Protein AF-A0A3M1XWZ4-F1 (afdb_monomer_lite)

Structure (mmCIF, N/CA/C/O backbone):
data_AF-A0A3M1XWZ4-F1
#
_entry.id   AF-A0A3M1XWZ4-F1
#
loop_
_atom_site.group_PDB
_atom_site.id
_atom_site.type_symbol
_atom_site.label_atom_id
_atom_site.label_alt_id
_atom_site.label_comp_id
_atom_site.label_asym_id
_atom_site.label_entity_id
_atom_site.label_seq_id
_atom_site.pdbx_PDB_ins_code
_atom_site.Cartn_x
_atom_site.Cartn_y
_atom_site.Cartn_z
_atom_site.occupancy
_atom_site.B_iso_or_equiv
_atom_site.auth_seq_id
_atom_site.auth_comp_id
_atom_site.auth_asym_id
_atom_site.auth_atom_id
_atom_site.pdbx_PDB_model_num
ATOM 1 N N . MET A 1 1 ? -4.779 11.240 -12.383 1.00 55.22 1 MET A N 1
ATOM 2 C CA . MET A 1 1 ? -4.315 10.255 -11.390 1.00 55.22 1 MET A CA 1
ATOM 3 C C . MET A 1 1 ? -4.012 8.965 -12.129 1.00 55.22 1 MET A C 1
ATOM 5 O O . MET A 1 1 ? -4.870 8.531 -12.892 1.00 55.22 1 MET A O 1
ATOM 9 N N . ASN A 1 2 ? -2.795 8.427 -12.027 1.00 78.62 2 ASN A N 1
ATOM 10 C CA . ASN A 1 2 ? -2.484 7.123 -12.622 1.00 78.62 2 ASN A CA 1
ATOM 11 C C . ASN A 1 2 ? -3.121 5.997 -11.779 1.00 78.62 2 ASN A C 1
ATOM 13 O O . ASN A 1 2 ? -3.618 6.233 -10.676 1.00 78.62 2 ASN A O 1
ATOM 17 N N . THR A 1 3 ? -3.171 4.779 -12.318 1.00 85.38 3 THR A N 1
ATOM 18 C CA . THR A 1 3 ? -3.895 3.669 -11.680 1.00 85.38 3 THR A CA 1
ATOM 19 C C . THR A 1 3 ? -3.254 3.221 -10.360 1.00 85.38 3 THR A C 1
ATOM 21 O O . THR A 1 3 ? -3.981 2.787 -9.474 1.00 85.38 3 THR A O 1
ATOM 24 N N . LEU A 1 4 ? -1.930 3.361 -10.192 1.00 90.50 4 LEU A N 1
ATOM 25 C CA . LEU A 1 4 ? -1.261 3.088 -8.912 1.00 90.50 4 LEU A CA 1
ATOM 26 C C . LEU A 1 4 ? -1.700 4.086 -7.831 1.00 90.50 4 LEU A C 1
ATOM 28 O O . LEU A 1 4 ? -2.093 3.672 -6.743 1.00 90.50 4 LEU A O 1
ATOM 32 N N . GLY A 1 5 ? -1.692 5.380 -8.175 1.00 91.25 5 GLY A N 1
ATOM 33 C CA . GLY A 1 5 ? -2.129 6.492 -7.329 1.00 91.25 5 GLY A CA 1
ATOM 34 C C . GLY A 1 5 ? -3.533 6.281 -6.769 1.00 91.25 5 GLY A C 1
ATOM 35 O O . GLY A 1 5 ? -3.761 6.398 -5.575 1.00 91.25 5 GLY A O 1
ATOM 36 N N . TYR A 1 6 ? -4.462 5.837 -7.616 1.00 94.94 6 TYR A N 1
ATOM 37 C CA . TYR A 1 6 ? -5.837 5.578 -7.189 1.00 94.94 6 TYR A CA 1
ATOM 38 C C . TYR A 1 6 ? -5.955 4.559 -6.046 1.00 94.94 6 TYR A C 1
ATOM 40 O O . TYR A 1 6 ? -6.664 4.806 -5.074 1.00 94.94 6 TYR A O 1
ATOM 48 N N . TYR A 1 7 ? -5.271 3.416 -6.141 1.00 97.44 7 TYR A N 1
ATOM 49 C CA . TYR A 1 7 ? -5.372 2.388 -5.102 1.00 97.44 7 TYR A CA 1
ATOM 50 C C . TYR A 1 7 ? -4.599 2.756 -3.839 1.00 97.44 7 TYR A C 1
ATOM 52 O O . TYR A 1 7 ? -5.047 2.419 -2.743 1.00 97.44 7 TYR A O 1
ATOM 60 N N . ILE A 1 8 ? -3.460 3.445 -3.969 1.00 97.06 8 ILE A N 1
ATOM 61 C CA . ILE A 1 8 ? -2.704 3.875 -2.791 1.00 97.06 8 ILE A CA 1
ATOM 62 C C . ILE A 1 8 ? -3.448 4.960 -2.006 1.00 97.06 8 ILE A C 1
ATOM 64 O O . ILE A 1 8 ? -3.463 4.901 -0.777 1.00 97.06 8 ILE A O 1
ATOM 68 N N . ASP A 1 9 ? -4.155 5.862 -2.689 1.00 97.38 9 ASP A N 1
ATOM 69 C CA . ASP A 1 9 ? -4.991 6.873 -2.041 1.00 97.38 9 ASP A CA 1
ATOM 70 C C . ASP A 1 9 ? -6.119 6.217 -1.232 1.00 97.38 9 ASP A C 1
ATOM 72 O O . ASP A 1 9 ? -6.304 6.549 -0.064 1.00 97.38 9 ASP A O 1
ATOM 76 N N . ILE A 1 10 ? -6.794 5.192 -1.772 1.00 98.25 10 ILE A N 1
ATOM 77 C CA . ILE A 1 10 ? -7.830 4.445 -1.030 1.00 98.25 10 ILE A CA 1
ATOM 78 C C . ILE A 1 10 ? -7.263 3.778 0.230 1.00 98.25 10 ILE A C 1
ATOM 80 O O . ILE A 1 10 ? -7.929 3.757 1.273 1.00 98.25 10 ILE A O 1
ATOM 84 N N . ILE A 1 11 ? -6.051 3.214 0.145 1.00 98.62 11 ILE A N 1
ATOM 85 C CA . ILE A 1 11 ? -5.371 2.605 1.298 1.00 98.62 11 ILE A CA 1
ATOM 86 C C . ILE A 1 11 ? -5.133 3.667 2.373 1.00 98.62 11 ILE A C 1
ATOM 88 O O . ILE A 1 11 ? -5.468 3.436 3.536 1.00 98.62 11 ILE A O 1
ATOM 92 N N . ILE A 1 12 ? -4.588 4.824 1.991 1.00 98.44 12 ILE A N 1
ATOM 93 C CA . ILE A 1 12 ? -4.276 5.919 2.915 1.00 98.44 12 ILE A CA 1
ATOM 94 C C . ILE A 1 12 ? -5.553 6.487 3.533 1.00 98.44 12 ILE A C 1
ATOM 96 O O . ILE A 1 12 ? -5.632 6.580 4.755 1.00 98.44 12 ILE A O 1
ATOM 100 N N . GLU A 1 13 ? -6.569 6.798 2.729 1.00 98.44 13 GLU A N 1
ATOM 101 C CA . GLU A 1 13 ? -7.856 7.320 3.201 1.00 98.44 13 GLU A CA 1
ATOM 102 C C . GLU A 1 13 ? -8.523 6.357 4.192 1.00 98.44 13 GLU A C 1
ATOM 104 O O . GLU A 1 13 ? -8.985 6.766 5.258 1.00 98.44 13 GLU A O 1
ATOM 109 N N . SER A 1 14 ? -8.529 5.057 3.881 1.00 98.62 14 SER A N 1
ATOM 110 C CA . SER A 1 14 ? -9.117 4.042 4.761 1.00 98.62 14 SER A CA 1
ATOM 111 C C . SER A 1 14 ? -8.320 3.875 6.055 1.00 98.62 14 SER A C 1
ATOM 113 O O . SER A 1 14 ? -8.907 3.746 7.128 1.00 98.62 14 SER A O 1
ATOM 115 N N . ALA A 1 15 ? -6.989 3.919 5.985 1.00 98.44 15 ALA A N 1
ATOM 116 C CA . ALA A 1 15 ? -6.140 3.852 7.168 1.00 98.44 15 ALA A CA 1
ATOM 117 C C . ALA A 1 15 ? -6.276 5.109 8.047 1.00 98.44 15 ALA A C 1
ATOM 119 O O . ALA A 1 15 ? -6.319 5.009 9.271 1.00 98.44 15 ALA A O 1
ATOM 120 N N . GLN A 1 16 ? -6.410 6.293 7.451 1.00 98.44 16 GLN A N 1
ATOM 121 C CA . GLN A 1 16 ? -6.671 7.534 8.183 1.00 98.44 16 GLN A CA 1
ATOM 122 C C . GLN A 1 16 ? -8.047 7.517 8.855 1.00 98.44 16 GLN A C 1
ATOM 124 O O . GLN A 1 16 ? -8.157 7.902 10.018 1.00 98.44 16 GLN A O 1
ATOM 129 N N . ALA A 1 17 ? -9.081 7.014 8.174 1.00 98.19 17 ALA A N 1
ATOM 130 C CA . ALA A 1 17 ? -10.404 6.837 8.768 1.00 98.19 17 ALA A CA 1
ATOM 131 C C . ALA A 1 17 ? -10.359 5.911 9.996 1.00 98.19 17 ALA A C 1
ATOM 133 O O . ALA A 1 17 ? -10.934 6.238 11.034 1.00 98.19 17 ALA A O 1
ATOM 134 N N . LEU A 1 18 ? -9.587 4.819 9.930 1.00 97.69 18 LEU A N 1
ATOM 135 C CA . LEU A 1 18 ? -9.340 3.953 11.086 1.00 97.69 18 LEU A CA 1
ATOM 136 C C . LEU A 1 18 ? -8.671 4.709 12.245 1.00 97.69 18 LEU A C 1
ATOM 138 O O . LEU A 1 18 ? -9.099 4.546 13.385 1.00 97.69 18 LEU A O 1
ATOM 142 N N . LEU A 1 19 ? -7.673 5.562 11.989 1.00 97.12 19 LEU A N 1
ATOM 143 C CA . LEU A 1 19 ? -7.025 6.362 13.043 1.00 97.12 19 LEU A CA 1
ATOM 144 C C . LEU A 1 19 ? -7.947 7.401 13.695 1.00 97.12 19 LEU A C 1
ATOM 146 O O . LEU A 1 19 ? -7.689 7.803 14.827 1.00 97.12 19 LEU A O 1
ATOM 150 N N . HIS A 1 20 ? -8.998 7.839 13.002 1.00 96.00 20 HIS A N 1
ATOM 151 C CA . HIS A 1 20 ? -10.025 8.717 13.568 1.00 96.00 20 HIS A CA 1
ATOM 152 C C . HIS A 1 20 ? -11.107 7.955 14.354 1.00 96.00 20 HIS A C 1
ATOM 154 O O . HIS A 1 20 ? -11.951 8.583 14.992 1.00 96.00 20 HIS A O 1
ATOM 160 N N . SER A 1 21 ? -11.082 6.619 14.327 1.00 94.06 21 SER A N 1
ATOM 161 C CA . SER A 1 21 ? -11.984 5.753 15.091 1.00 94.06 21 SER A CA 1
ATOM 162 C C . SER A 1 21 ? -11.386 5.342 16.448 1.00 94.06 21 SER A C 1
ATOM 164 O O . SER A 1 21 ? -10.250 5.680 16.785 1.00 94.06 21 SER A O 1
ATOM 166 N N . THR A 1 22 ? -12.148 4.593 17.251 1.00 95.12 22 THR A N 1
ATOM 167 C CA . THR A 1 22 ? -11.647 4.068 18.532 1.00 95.12 22 THR A CA 1
ATOM 168 C C . THR A 1 22 ? -10.849 2.786 18.296 1.00 95.12 22 THR A C 1
ATOM 170 O O . THR A 1 22 ? -11.429 1.730 18.059 1.00 95.12 22 THR A O 1
ATOM 173 N N . LEU A 1 23 ? -9.521 2.868 18.388 1.00 96.06 23 LEU A N 1
ATOM 174 C CA . LEU A 1 23 ? -8.609 1.727 18.262 1.00 96.06 23 LEU A CA 1
ATOM 175 C C . LEU A 1 23 ? -7.859 1.463 19.570 1.00 96.06 23 LEU A C 1
ATOM 177 O O . LEU A 1 23 ? -7.534 2.383 20.323 1.00 96.06 23 LEU A O 1
ATOM 181 N N . THR A 1 24 ? -7.489 0.206 19.810 1.00 96.69 24 THR A N 1
ATOM 182 C CA . THR A 1 24 ? -6.475 -0.120 20.821 1.00 96.69 24 THR A CA 1
ATOM 183 C C . THR A 1 24 ? -5.103 0.422 20.406 1.0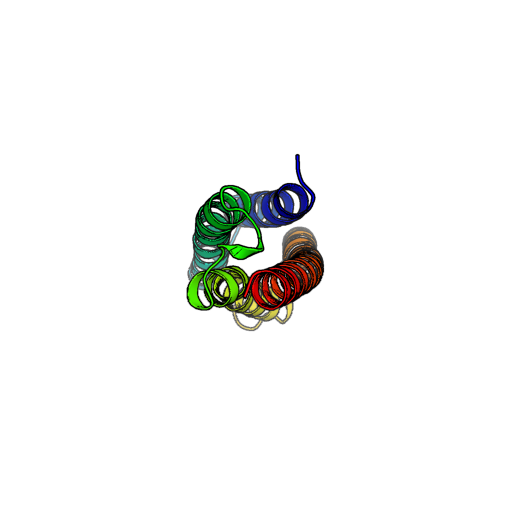0 96.69 24 THR A C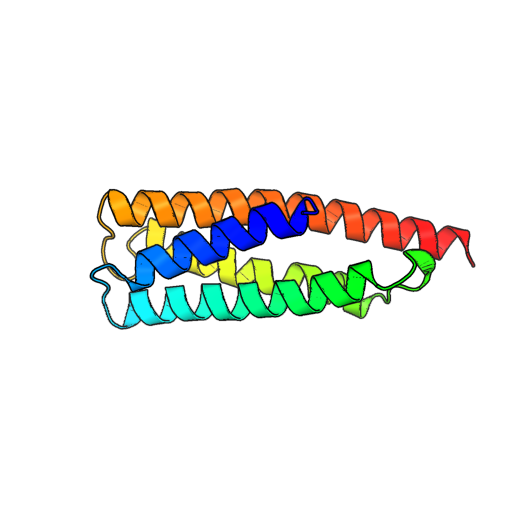 1
ATOM 185 O O . THR A 1 24 ? -4.847 0.708 19.233 1.00 96.69 24 THR A O 1
ATOM 188 N N . GLU A 1 25 ? -4.164 0.506 21.349 1.00 96.00 25 GLU A N 1
ATOM 189 C CA . GLU A 1 25 ? -2.783 0.918 21.059 1.00 96.00 25 GLU A CA 1
ATOM 190 C C . GLU A 1 25 ? -2.124 0.024 19.993 1.00 96.00 25 GLU A C 1
ATOM 192 O O . GLU A 1 25 ? -1.463 0.510 19.075 1.00 96.00 25 GLU A O 1
ATOM 197 N N . LYS A 1 26 ? -2.365 -1.291 20.058 1.00 95.81 26 LYS A N 1
ATOM 198 C CA . LYS A 1 26 ? -1.793 -2.246 19.103 1.00 95.81 26 LYS A CA 1
ATOM 199 C C . LYS A 1 26 ? -2.417 -2.121 17.711 1.00 95.81 26 LYS A C 1
ATOM 201 O O . LYS A 1 26 ? -1.682 -2.113 16.726 1.00 95.81 26 LYS A O 1
ATOM 206 N N . GLN A 1 27 ? -3.742 -1.971 17.622 1.00 97.62 27 GLN A N 1
ATOM 207 C CA . GLN A 1 27 ? -4.424 -1.701 16.349 1.00 97.62 27 GLN A CA 1
ATOM 208 C C . GLN A 1 27 ? -3.945 -0.371 15.748 1.00 97.62 27 GLN A C 1
ATOM 210 O O . GLN A 1 27 ? -3.616 -0.310 14.566 1.00 97.62 27 GLN A O 1
ATOM 215 N N . THR A 1 28 ? -3.792 0.668 16.576 1.00 98.06 28 THR A N 1
ATOM 216 C CA . THR A 1 28 ? -3.234 1.966 16.164 1.00 98.06 28 THR A CA 1
ATOM 217 C C . THR A 1 28 ? -1.838 1.805 15.568 1.00 98.06 28 THR A C 1
ATOM 219 O O . THR A 1 28 ? -1.536 2.391 14.529 1.00 98.06 28 THR A O 1
ATOM 222 N N . GLN A 1 29 ? -0.980 0.991 16.188 1.00 97.56 29 GLN A N 1
ATOM 223 C CA . GLN A 1 29 ? 0.362 0.741 15.674 1.00 97.56 29 GLN A CA 1
ATOM 224 C C . GLN A 1 29 ? 0.338 0.044 14.306 1.00 97.56 29 GLN A C 1
ATOM 226 O O . GLN A 1 29 ? 1.113 0.413 13.428 1.00 97.56 29 GLN A O 1
ATOM 231 N N . PHE A 1 30 ? -0.569 -0.912 14.095 1.00 97.81 30 PHE A N 1
ATOM 232 C CA . PHE A 1 30 ? -0.721 -1.595 12.805 1.00 97.81 30 PHE A CA 1
ATOM 233 C C . PHE A 1 30 ? -1.166 -0.631 11.708 1.00 97.81 30 PHE A C 1
ATOM 235 O O . PHE A 1 30 ? -0.564 -0.599 10.636 1.00 97.81 30 PHE A O 1
ATOM 242 N N . VAL A 1 31 ? -2.161 0.209 11.997 1.00 98.31 31 VAL A N 1
ATOM 243 C CA . VAL A 1 31 ? -2.654 1.215 11.048 1.00 98.31 31 VAL A CA 1
ATOM 244 C C . VAL A 1 31 ? -1.566 2.242 10.712 1.00 98.31 31 VAL A C 1
ATOM 246 O O . VAL A 1 31 ? -1.373 2.574 9.544 1.00 98.31 31 VAL A O 1
ATOM 249 N N . LYS A 1 32 ? -0.766 2.680 11.694 1.00 98.44 32 LYS A N 1
ATOM 250 C CA . LYS A 1 32 ? 0.403 3.542 11.441 1.00 98.44 32 LYS A CA 1
ATOM 251 C C . LYS A 1 32 ? 1.444 2.867 10.552 1.00 98.44 32 LYS A C 1
ATOM 253 O O . LYS A 1 32 ? 2.002 3.513 9.670 1.00 98.44 32 LYS A O 1
ATOM 258 N N . THR A 1 33 ? 1.705 1.576 10.754 1.00 98.50 33 THR A N 1
ATOM 259 C CA . THR A 1 33 ? 2.633 0.831 9.896 1.00 98.50 33 THR A CA 1
ATOM 260 C C . THR A 1 33 ? 2.094 0.668 8.472 1.00 98.50 33 THR A C 1
ATOM 262 O O . THR A 1 33 ? 2.882 0.752 7.530 1.00 98.50 33 THR A O 1
ATOM 265 N N . ILE A 1 34 ? 0.780 0.505 8.287 1.00 98.69 34 ILE A N 1
ATOM 266 C CA . ILE A 1 34 ? 0.142 0.536 6.961 1.00 98.69 34 ILE A CA 1
ATOM 267 C C . ILE A 1 34 ? 0.409 1.883 6.274 1.00 98.69 34 ILE A C 1
ATOM 269 O O . ILE A 1 34 ? 0.922 1.892 5.157 1.00 98.69 34 ILE A O 1
ATOM 273 N N . ILE A 1 35 ? 0.145 3.004 6.954 1.00 98.62 35 ILE A N 1
ATOM 274 C CA . ILE A 1 35 ? 0.345 4.355 6.398 1.00 98.62 35 ILE A CA 1
ATOM 275 C C . ILE A 1 35 ? 1.809 4.589 6.022 1.00 98.62 35 ILE A C 1
ATOM 277 O O . ILE A 1 35 ? 2.087 4.968 4.890 1.00 98.62 35 ILE A O 1
ATOM 281 N N . ALA A 1 36 ? 2.752 4.280 6.915 1.00 98.50 36 ALA A N 1
ATOM 282 C CA . ALA A 1 36 ? 4.177 4.484 6.645 1.00 98.50 36 ALA A CA 1
ATOM 283 C C . ALA A 1 36 ? 4.668 3.692 5.417 1.00 98.50 36 ALA A C 1
ATOM 285 O O . ALA A 1 36 ? 5.503 4.165 4.645 1.00 98.50 36 ALA A O 1
ATOM 286 N N . ASN A 1 37 ? 4.148 2.477 5.205 1.00 98.62 37 ASN A N 1
ATOM 287 C CA . ASN A 1 37 ? 4.471 1.701 4.008 1.00 98.62 37 ASN A CA 1
ATOM 288 C C . ASN A 1 37 ? 3.758 2.240 2.762 1.00 98.62 37 ASN A C 1
ATOM 290 O O . ASN A 1 37 ? 4.338 2.190 1.680 1.00 98.62 37 ASN A O 1
ATOM 294 N N . ALA A 1 38 ? 2.546 2.781 2.898 1.00 98.38 38 ALA A N 1
ATOM 295 C CA . ALA A 1 38 ? 1.841 3.407 1.787 1.00 98.38 38 ALA A CA 1
ATOM 296 C C . ALA A 1 38 ? 2.557 4.681 1.301 1.00 98.38 38 ALA A C 1
ATOM 298 O O . ALA A 1 38 ? 2.771 4.854 0.104 1.00 98.38 38 ALA A O 1
ATOM 299 N N . GLU A 1 39 ? 3.030 5.519 2.224 1.00 97.81 39 GLU A N 1
ATOM 300 C CA . GLU A 1 39 ? 3.865 6.689 1.920 1.00 97.81 39 GLU A CA 1
ATOM 301 C C . GLU A 1 39 ? 5.182 6.280 1.249 1.00 97.81 39 GLU A C 1
ATOM 303 O O . GLU A 1 39 ? 5.571 6.839 0.221 1.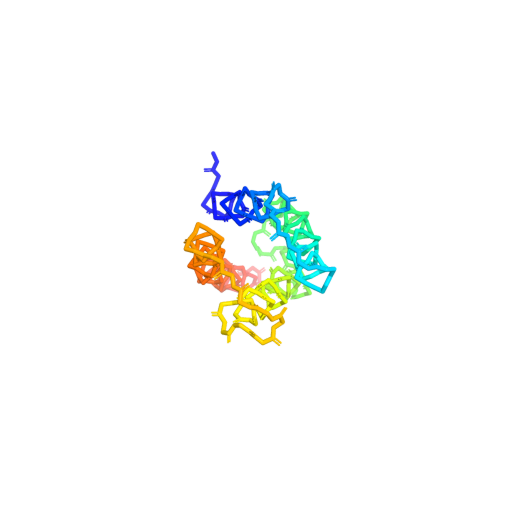00 97.81 39 GLU A O 1
ATOM 308 N N . ARG A 1 40 ? 5.845 5.237 1.767 1.00 97.94 40 ARG A N 1
ATOM 309 C CA . ARG A 1 40 ? 7.048 4.684 1.131 1.00 97.94 40 ARG A CA 1
ATOM 310 C C . ARG A 1 40 ? 6.764 4.205 -0.296 1.00 97.94 40 ARG A C 1
ATOM 312 O O . ARG A 1 40 ? 7.571 4.463 -1.187 1.00 97.94 40 ARG A O 1
ATOM 319 N N . PHE A 1 41 ? 5.633 3.534 -0.523 1.00 97.94 41 PHE A N 1
ATOM 320 C CA . PHE A 1 41 ? 5.228 3.107 -1.860 1.00 97.94 41 PHE A CA 1
ATOM 321 C C . PHE A 1 41 ? 5.090 4.294 -2.818 1.00 97.94 41 PHE A C 1
ATOM 323 O O . PHE A 1 41 ? 5.589 4.205 -3.934 1.00 97.94 41 PHE A O 1
ATOM 330 N N . ILE A 1 42 ? 4.491 5.412 -2.389 1.00 97.44 42 ILE A N 1
ATOM 331 C CA . ILE A 1 42 ? 4.360 6.622 -3.221 1.00 97.44 42 ILE A CA 1
ATOM 332 C C . ILE A 1 42 ? 5.729 7.118 -3.690 1.00 97.44 42 ILE A C 1
ATOM 334 O O . ILE A 1 42 ? 5.903 7.414 -4.874 1.00 97.44 42 ILE A O 1
ATOM 338 N N . HIS A 1 43 ? 6.711 7.185 -2.789 1.00 96.56 43 HIS A N 1
ATOM 339 C CA . HIS A 1 43 ? 8.061 7.627 -3.140 1.00 96.56 43 HIS A CA 1
ATOM 340 C C . HIS A 1 43 ? 8.715 6.711 -4.180 1.00 96.56 43 HIS A C 1
ATOM 342 O O . HIS A 1 43 ? 9.205 7.195 -5.200 1.00 96.56 43 HIS A O 1
ATOM 348 N N . ILE A 1 44 ? 8.654 5.394 -3.966 1.00 97.19 44 ILE A N 1
ATOM 349 C CA . ILE A 1 44 ? 9.246 4.408 -4.880 1.00 97.19 44 ILE A C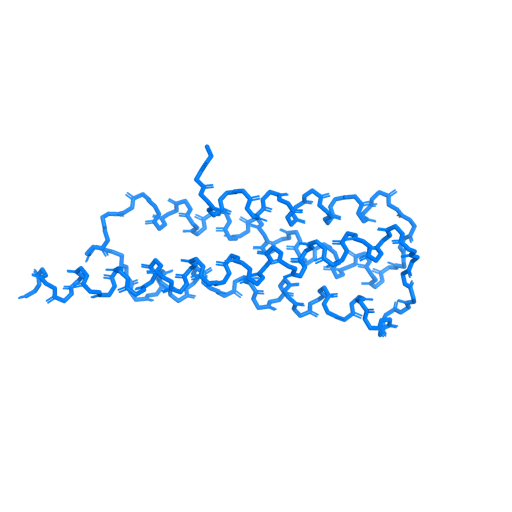A 1
ATOM 350 C C . ILE A 1 44 ? 8.517 4.399 -6.229 1.00 97.19 44 ILE A C 1
ATOM 352 O O . ILE A 1 44 ? 9.153 4.344 -7.279 1.00 97.19 44 ILE A O 1
ATOM 356 N N . ALA A 1 45 ? 7.184 4.476 -6.222 1.00 96.19 45 ALA A N 1
ATOM 357 C CA . ALA A 1 45 ? 6.375 4.517 -7.436 1.00 96.19 45 ALA A CA 1
ATOM 358 C C . ALA A 1 45 ? 6.667 5.777 -8.259 1.00 96.19 45 ALA A C 1
ATOM 360 O O . ALA A 1 45 ? 6.815 5.687 -9.473 1.00 96.19 45 ALA A O 1
ATOM 361 N N . THR A 1 46 ? 6.834 6.927 -7.601 1.00 95.88 46 THR A N 1
ATOM 362 C CA . THR A 1 46 ? 7.213 8.179 -8.270 1.00 95.88 46 THR A CA 1
ATOM 363 C C . THR A 1 46 ? 8.582 8.051 -8.938 1.00 95.88 46 THR A C 1
ATOM 365 O O . THR A 1 46 ? 8.746 8.457 -10.088 1.00 95.88 46 THR A O 1
ATOM 368 N N . GLU A 1 47 ? 9.565 7.459 -8.252 1.00 95.94 47 GLU A N 1
ATOM 369 C CA . GLU A 1 47 ? 10.885 7.213 -8.839 1.00 95.94 47 GLU A CA 1
ATOM 370 C C . GLU A 1 47 ? 10.791 6.248 -10.028 1.00 95.94 47 GLU A C 1
ATOM 372 O O . GLU A 1 47 ? 11.304 6.552 -11.107 1.00 95.94 47 GLU A O 1
ATOM 377 N N . PHE A 1 48 ? 10.071 5.135 -9.871 1.00 96.06 48 PHE A N 1
ATOM 378 C CA . PHE A 1 48 ? 9.842 4.153 -10.930 1.00 96.06 48 PHE A CA 1
ATOM 379 C C . PHE A 1 48 ? 9.227 4.793 -12.181 1.00 96.06 48 PHE A C 1
ATOM 381 O O . PHE A 1 48 ? 9.690 4.547 -13.291 1.00 96.06 48 PHE A O 1
ATOM 388 N N . GLU A 1 49 ? 8.203 5.630 -12.009 1.00 94.19 49 GLU A N 1
ATOM 389 C CA . GLU A 1 49 ? 7.499 6.311 -13.102 1.00 94.19 49 GLU A CA 1
ATOM 390 C C . GLU A 1 49 ? 8.317 7.438 -13.745 1.00 94.19 49 GLU A C 1
ATOM 392 O O . GLU A 1 49 ? 8.055 7.812 -14.889 1.00 94.19 49 GLU A O 1
ATOM 397 N N . SER A 1 50 ? 9.320 7.969 -13.041 1.00 95.31 50 SER A N 1
ATOM 398 C CA . SER A 1 50 ? 10.211 9.012 -13.564 1.00 95.31 50 SER A CA 1
ATOM 399 C C . SER A 1 50 ? 11.280 8.477 -14.525 1.00 95.31 50 SER A C 1
ATOM 401 O O . SER A 1 50 ? 11.907 9.252 -15.253 1.00 95.31 50 SER A O 1
ATOM 403 N N . LEU A 1 51 ? 11.490 7.157 -14.546 1.00 95.69 51 LEU A N 1
ATOM 404 C CA . LEU A 1 51 ? 12.512 6.501 -15.352 1.00 95.69 51 LEU A CA 1
ATOM 405 C C . LEU A 1 51 ? 11.916 5.835 -16.603 1.00 95.69 51 LEU A C 1
ATOM 407 O O . LEU A 1 51 ? 10.849 5.222 -16.541 1.00 95.69 51 LEU A O 1
ATOM 411 N N . PRO A 1 52 ? 12.629 5.862 -17.744 1.00 96.12 52 PRO A N 1
ATOM 412 C CA . PRO A 1 52 ? 12.327 4.972 -18.861 1.00 96.12 52 PRO A CA 1
ATOM 413 C C . PRO A 1 52 ? 12.380 3.506 -18.416 1.00 96.12 52 PRO A C 1
ATOM 415 O O . PRO A 1 52 ? 13.276 3.122 -17.660 1.00 96.12 52 PRO A O 1
ATOM 418 N N . LEU A 1 53 ? 11.452 2.678 -18.905 1.00 95.12 53 LEU A N 1
ATOM 419 C CA . LEU A 1 53 ? 11.280 1.288 -18.460 1.00 95.12 53 LEU A CA 1
ATOM 420 C C . LEU A 1 53 ? 12.562 0.449 -18.585 1.00 95.12 53 LEU A C 1
ATOM 422 O O . LEU A 1 53 ? 12.861 -0.351 -17.700 1.00 95.12 53 LEU A O 1
ATOM 426 N N . GLU A 1 54 ? 13.336 0.656 -19.648 1.00 95.44 54 GLU A N 1
ATOM 427 C CA . GLU A 1 54 ? 14.613 -0.012 -19.907 1.00 95.44 54 GLU A CA 1
ATOM 428 C C . GLU A 1 54 ? 15.742 0.414 -18.953 1.00 95.44 54 GLU A C 1
ATOM 430 O O . GLU A 1 54 ? 16.728 -0.306 -18.808 1.00 95.44 54 GLU A O 1
ATOM 435 N N . LYS A 1 55 ? 15.597 1.563 -18.279 1.00 95.94 55 LYS A N 1
ATOM 436 C CA . LYS A 1 55 ? 16.564 2.091 -17.304 1.00 95.94 55 LYS A CA 1
ATOM 437 C C . LYS A 1 55 ? 16.205 1.781 -15.855 1.00 95.94 55 LYS A C 1
ATOM 439 O O . LYS A 1 55 ? 17.027 2.015 -14.971 1.00 95.94 55 LYS A O 1
ATOM 444 N N . VAL A 1 56 ? 15.009 1.259 -15.590 1.00 96.19 56 VAL A N 1
ATOM 445 C CA . VAL A 1 56 ? 14.616 0.846 -14.240 1.00 96.19 56 VAL A CA 1
ATOM 446 C C . VAL A 1 56 ? 15.545 -0.283 -13.779 1.00 96.19 56 VAL A C 1
ATOM 448 O O . VAL A 1 56 ? 15.723 -1.287 -14.476 1.00 96.19 56 VAL A O 1
ATOM 451 N N . SER A 1 57 ? 16.140 -0.146 -12.594 1.00 96.56 57 SER A N 1
ATOM 452 C CA . SER A 1 57 ? 17.046 -1.155 -12.038 1.00 96.56 57 SER A CA 1
ATOM 453 C C . SER A 1 57 ? 16.291 -2.393 -11.531 1.00 96.56 57 SER A C 1
ATOM 455 O O . SER A 1 57 ? 15.075 -2.384 -11.319 1.00 96.56 57 SER A O 1
ATOM 457 N N . ALA A 1 58 ? 17.010 -3.505 -11.341 1.00 95.00 58 ALA A N 1
ATOM 458 C CA . ALA A 1 58 ? 16.434 -4.693 -10.707 1.00 95.00 58 ALA A CA 1
ATOM 459 C C . ALA A 1 58 ? 15.998 -4.415 -9.264 1.00 95.00 58 ALA A C 1
ATOM 461 O O . ALA A 1 58 ? 14.939 -4.893 -8.855 1.00 95.00 58 ALA A O 1
ATOM 462 N N . ASP A 1 59 ? 16.771 -3.592 -8.559 1.00 97.12 59 ASP A N 1
ATOM 463 C CA . ASP A 1 59 ? 16.507 -3.208 -7.177 1.00 97.12 59 ASP A CA 1
ATOM 464 C C . ASP A 1 59 ? 15.238 -2.365 -7.071 1.00 97.12 59 ASP A C 1
ATOM 466 O O . ASP A 1 59 ? 14.361 -2.705 -6.285 1.00 97.12 59 ASP A O 1
ATOM 470 N N . LEU A 1 60 ? 15.057 -1.362 -7.938 1.00 96.56 60 LEU A N 1
ATOM 471 C CA . LEU A 1 60 ? 13.866 -0.507 -7.916 1.00 96.56 60 LEU A CA 1
ATOM 472 C C . LEU A 1 60 ? 12.586 -1.291 -8.254 1.00 96.56 60 LEU A C 1
ATOM 474 O O . LEU A 1 60 ? 11.539 -1.087 -7.640 1.00 96.56 60 LEU A O 1
ATOM 478 N N . ARG A 1 61 ? 12.670 -2.259 -9.180 1.00 94.19 61 ARG A N 1
ATOM 479 C CA . ARG A 1 61 ? 11.568 -3.201 -9.454 1.00 94.19 61 ARG A CA 1
ATOM 480 C C . ARG A 1 61 ? 11.191 -4.026 -8.225 1.00 94.19 61 ARG A C 1
ATOM 482 O O . ARG A 1 61 ? 10.011 -4.274 -8.002 1.00 94.19 61 ARG A O 1
ATOM 489 N N . HIS A 1 62 ? 12.185 -4.510 -7.484 1.00 95.25 62 HIS A N 1
AT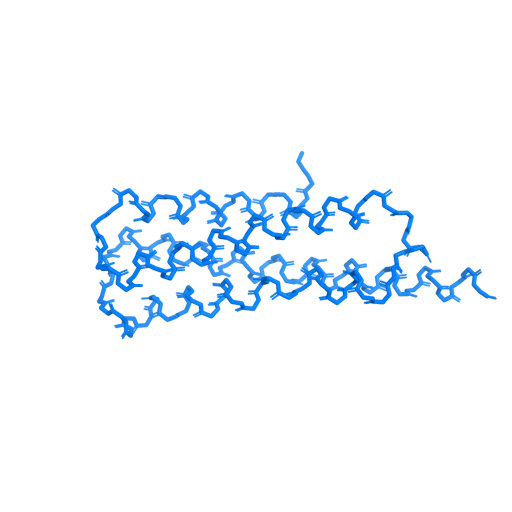OM 490 C CA . HIS A 1 62 ? 11.949 -5.290 -6.273 1.00 95.25 62 HIS A CA 1
ATOM 491 C C . HIS A 1 62 ? 11.378 -4.408 -5.158 1.00 95.25 62 HIS A C 1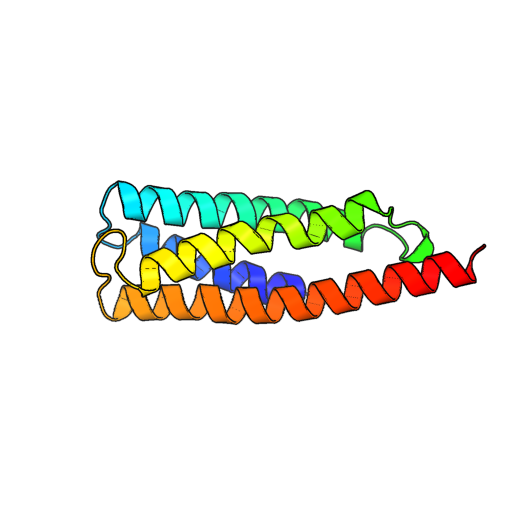
ATOM 493 O O . HIS A 1 62 ? 10.402 -4.782 -4.507 1.00 95.25 62 HIS A O 1
ATOM 499 N N . GLU A 1 63 ? 11.936 -3.212 -4.987 1.00 96.94 63 GLU A N 1
ATOM 500 C CA . GLU A 1 63 ? 11.541 -2.286 -3.937 1.00 96.94 63 GLU A CA 1
ATOM 501 C C . GLU A 1 63 ? 10.093 -1.814 -4.086 1.00 96.94 63 GLU A C 1
ATOM 503 O O . GLU A 1 63 ? 9.398 -1.698 -3.080 1.00 96.94 63 GLU A O 1
ATOM 508 N N . LEU A 1 64 ? 9.597 -1.652 -5.318 1.00 96.19 64 LEU A N 1
ATOM 509 C CA . LEU A 1 64 ? 8.215 -1.245 -5.582 1.00 96.19 64 LEU A CA 1
ATOM 510 C C . LEU A 1 64 ? 7.173 -2.195 -4.959 1.00 96.19 64 LEU A C 1
ATOM 512 O O . LEU A 1 64 ? 6.132 -1.746 -4.487 1.00 96.19 64 LEU A O 1
ATOM 516 N N . GLY A 1 65 ? 7.445 -3.503 -4.917 1.00 95.19 65 GLY A N 1
ATOM 517 C CA . GLY A 1 65 ? 6.528 -4.493 -4.334 1.00 95.19 65 GLY A CA 1
ATOM 518 C C . GLY A 1 65 ? 6.666 -4.669 -2.817 1.00 95.19 65 GLY A C 1
ATOM 519 O O . GLY A 1 65 ? 5.719 -5.093 -2.150 1.00 95.19 65 GLY A O 1
ATOM 520 N N . ASN A 1 66 ? 7.827 -4.334 -2.254 1.00 97.00 66 ASN A N 1
ATOM 521 C CA . ASN A 1 66 ? 8.143 -4.556 -0.843 1.00 97.00 66 ASN A CA 1
ATOM 522 C C . ASN A 1 66 ? 7.153 -3.926 0.153 1.00 97.00 66 ASN A C 1
ATOM 524 O O . ASN A 1 66 ? 6.727 -4.649 1.058 1.00 97.00 66 ASN A O 1
ATOM 528 N N . PRO A 1 67 ? 6.728 -2.654 0.020 1.00 97.88 67 PRO A N 1
ATOM 529 C CA . PRO A 1 67 ? 5.805 -2.043 0.980 1.00 97.88 67 PRO A CA 1
ATOM 530 C C . PRO A 1 67 ? 4.401 -2.667 0.969 1.00 97.88 67 PRO A C 1
ATOM 532 O O . PRO A 1 67 ? 3.686 -2.561 1.961 1.00 97.88 67 PRO A O 1
ATOM 535 N N . LEU A 1 68 ? 4.001 -3.380 -0.090 1.00 98.00 68 LEU A N 1
ATOM 536 C CA . LEU A 1 68 ? 2.667 -3.994 -0.167 1.00 98.00 68 LEU A CA 1
ATOM 537 C C . LEU A 1 68 ? 2.515 -5.201 0.765 1.00 98.00 68 LEU A C 1
ATOM 539 O O . LEU A 1 68 ? 1.415 -5.502 1.226 1.00 98.00 68 LEU A O 1
ATOM 543 N N . THR A 1 69 ? 3.619 -5.891 1.062 1.00 97.94 69 THR A N 1
ATOM 544 C CA . THR A 1 69 ? 3.622 -7.068 1.942 1.00 97.94 69 THR A CA 1
ATOM 545 C C . THR A 1 69 ? 3.191 -6.725 3.374 1.00 97.94 69 THR A C 1
ATOM 547 O O . THR A 1 69 ? 2.243 -7.347 3.859 1.00 97.94 69 THR A O 1
ATOM 550 N N . PRO A 1 70 ? 3.812 -5.747 4.067 1.00 98.12 70 PRO A N 1
ATOM 551 C CA . PRO A 1 70 ? 3.356 -5.344 5.392 1.00 98.12 70 PRO A CA 1
ATOM 552 C C . PRO A 1 70 ? 1.967 -4.702 5.363 1.00 98.12 70 PRO A C 1
ATOM 554 O O . PRO A 1 70 ? 1.190 -4.981 6.270 1.00 98.12 70 PRO A O 1
ATOM 557 N N . ILE A 1 71 ? 1.611 -3.914 4.338 1.00 98.69 71 ILE A N 1
ATOM 558 C CA . ILE A 1 71 ? 0.256 -3.338 4.231 1.00 98.69 71 ILE A CA 1
ATOM 559 C C . ILE A 1 71 ? -0.800 -4.448 4.276 1.00 98.69 71 ILE A C 1
ATOM 561 O O . ILE A 1 71 ? -1.691 -4.421 5.125 1.00 98.69 71 ILE A O 1
ATOM 565 N N . TYR A 1 72 ? -0.657 -5.456 3.411 1.00 98.56 72 TYR A N 1
ATOM 566 C CA . TYR A 1 72 ? -1.568 -6.595 3.374 1.00 98.56 72 TYR A CA 1
ATOM 567 C C . TYR A 1 72 ? -1.561 -7.364 4.700 1.00 98.56 72 TYR A C 1
ATOM 569 O O . TYR A 1 72 ? -2.616 -7.653 5.256 1.00 98.56 72 TYR A O 1
ATOM 577 N N . GLY A 1 73 ? -0.373 -7.672 5.230 1.00 98.00 73 GLY A N 1
ATOM 578 C CA . GLY A 1 73 ? -0.226 -8.462 6.450 1.00 98.00 73 GLY A CA 1
ATOM 579 C C . GLY A 1 73 ? -0.900 -7.819 7.662 1.00 98.00 73 GLY A C 1
ATOM 580 O O . GLY A 1 73 ? -1.675 -8.475 8.351 1.00 98.00 73 GLY A O 1
ATOM 581 N N . TYR A 1 74 ? -0.659 -6.530 7.910 1.00 98.38 74 TYR A N 1
ATOM 582 C CA . TYR A 1 74 ? -1.272 -5.835 9.044 1.00 98.38 74 TYR A CA 1
ATOM 583 C C . TYR A 1 74 ? -2.782 -5.660 8.876 1.00 98.38 74 TYR A C 1
ATOM 585 O O . TYR A 1 74 ? -3.513 -5.813 9.853 1.00 98.38 74 TYR A O 1
ATOM 593 N N . ALA A 1 75 ? -3.261 -5.400 7.657 1.00 98.19 75 ALA A N 1
ATOM 594 C CA . ALA A 1 75 ? -4.693 -5.321 7.394 1.00 98.19 75 ALA A CA 1
ATOM 595 C C . ALA A 1 75 ? -5.385 -6.680 7.610 1.00 98.19 75 ALA A C 1
ATOM 597 O O . ALA A 1 75 ? -6.445 -6.738 8.228 1.00 98.19 75 ALA A O 1
ATOM 598 N N . GLU A 1 76 ? -4.758 -7.787 7.205 1.00 98.19 76 GLU A N 1
ATOM 599 C CA . GLU A 1 76 ? -5.312 -9.128 7.424 1.00 98.19 76 GLU A CA 1
ATOM 600 C C . GLU A 1 76 ? -5.348 -9.478 8.919 1.00 98.19 76 GLU A C 1
ATOM 602 O O . GLU A 1 76 ? -6.339 -10.019 9.404 1.00 98.19 76 GLU A O 1
ATOM 607 N N . LEU A 1 77 ? -4.317 -9.099 9.685 1.00 97.50 77 LEU A N 1
ATOM 608 C CA . LEU A 1 77 ? -4.301 -9.290 11.140 1.00 97.50 77 LEU A CA 1
ATOM 609 C C . LEU A 1 77 ? -5.393 -8.483 11.864 1.00 97.50 77 LEU A C 1
ATOM 611 O O . LEU A 1 77 ? -5.940 -8.968 12.857 1.00 97.50 77 LEU A O 1
ATOM 615 N N . LEU A 1 78 ? -5.718 -7.278 11.378 1.00 97.00 78 LEU A N 1
ATOM 616 C CA . LEU A 1 78 ? -6.849 -6.486 11.878 1.00 97.00 78 LEU A CA 1
ATOM 617 C C . LEU A 1 78 ? -8.182 -7.176 11.559 1.00 97.00 78 LEU A C 1
ATOM 619 O O . LEU A 1 78 ? -9.020 -7.330 12.443 1.00 97.00 78 LEU A O 1
ATOM 623 N N . LYS A 1 79 ? -8.347 -7.654 10.321 1.00 96.94 79 LYS A N 1
ATOM 624 C CA . LYS A 1 79 ? -9.572 -8.302 9.831 1.00 96.94 79 LYS A CA 1
ATOM 625 C C . LYS A 1 79 ? -9.952 -9.554 10.618 1.00 96.94 79 LYS A C 1
ATOM 627 O O . LYS A 1 79 ? -11.135 -9.810 10.820 1.00 96.94 79 LYS A O 1
ATOM 632 N N . VAL A 1 80 ? -8.966 -10.363 11.008 1.00 95.62 80 VAL A N 1
ATOM 633 C CA . VAL A 1 80 ? -9.199 -11.621 11.741 1.00 95.62 80 VAL A CA 1
ATOM 634 C C . VAL A 1 80 ? -9.311 -11.425 13.258 1.00 95.62 80 VAL A C 1
ATOM 636 O O . VAL A 1 80 ? -9.412 -12.409 13.985 1.00 95.62 80 VAL A O 1
ATOM 639 N N . GLY A 1 81 ? -9.256 -10.181 13.750 1.00 92.06 81 GLY A N 1
ATOM 640 C CA . GLY A 1 81 ? -9.412 -9.864 15.173 1.00 92.06 81 GLY A CA 1
ATOM 641 C C . GLY A 1 81 ? -8.225 -10.272 16.052 1.00 92.06 81 GLY A C 1
ATOM 642 O O . GLY A 1 81 ? -8.334 -10.283 17.278 1.00 92.06 81 GLY A O 1
ATOM 643 N N . MET A 1 82 ? -7.057 -10.584 15.471 1.00 88.62 82 MET A N 1
ATOM 644 C CA . MET A 1 82 ? -5.896 -11.071 16.238 1.00 88.62 82 MET A CA 1
ATOM 645 C C . MET A 1 82 ? -5.390 -10.046 17.268 1.00 88.62 82 MET A C 1
ATOM 647 O O . MET A 1 82 ? -4.760 -10.417 18.259 1.00 88.62 82 MET A O 1
ATOM 651 N N . MET A 1 83 ? -5.693 -8.760 17.058 1.00 84.31 83 MET A N 1
ATOM 652 C CA . MET A 1 83 ? -5.319 -7.649 17.941 1.00 84.31 83 MET A CA 1
ATOM 653 C C . MET A 1 83 ? -6.522 -6.991 18.628 1.00 84.31 83 MET A C 1
ATOM 655 O O . MET A 1 83 ? -6.435 -5.833 19.039 1.00 84.31 83 MET A O 1
ATOM 659 N N . GLY A 1 84 ? -7.619 -7.734 18.757 1.00 88.69 84 GLY A N 1
ATOM 660 C CA . GLY A 1 84 ? -8.917 -7.226 19.178 1.00 88.69 84 GLY A CA 1
ATOM 661 C C . GLY A 1 84 ? -9.840 -7.022 17.984 1.00 88.69 84 GLY A C 1
ATOM 662 O O . GLY A 1 84 ? -9.380 -6.749 16.870 1.00 88.69 84 GLY A O 1
ATOM 663 N N . ASP A 1 85 ? -11.134 -7.169 18.244 1.00 92.06 85 ASP A N 1
ATOM 664 C CA . ASP A 1 85 ? -12.167 -7.028 17.229 1.00 92.06 85 ASP A CA 1
ATOM 665 C C . ASP A 1 85 ? -12.219 -5.592 16.702 1.00 92.06 85 ASP A C 1
ATOM 667 O O . ASP A 1 85 ? -11.931 -4.624 17.415 1.00 92.06 85 ASP A O 1
ATOM 671 N N . VAL A 1 86 ? -12.585 -5.480 15.432 1.00 93.81 86 VAL A N 1
ATOM 672 C CA . VAL A 1 86 ? -12.948 -4.223 14.787 1.00 93.81 86 VAL A CA 1
ATOM 673 C C . VAL A 1 86 ? -14.460 -4.204 14.588 1.00 93.81 86 VAL A C 1
ATOM 675 O O . VAL A 1 86 ? -15.071 -5.244 14.326 1.00 93.81 86 VAL A O 1
ATOM 678 N N . ASP A 1 87 ? -15.082 -3.040 14.742 1.00 95.50 87 ASP A N 1
ATOM 679 C CA . ASP A 1 87 ? -16.512 -2.896 14.469 1.00 95.50 87 ASP A CA 1
ATOM 680 C C . ASP A 1 87 ? -16.816 -2.970 12.959 1.00 95.50 87 ASP A C 1
ATOM 682 O O . ASP A 1 87 ? -15.926 -3.100 12.118 1.00 95.50 87 ASP A O 1
ATOM 686 N N . SER A 1 88 ? -18.095 -2.901 12.587 1.00 95.69 88 SER A N 1
ATOM 687 C CA . SER A 1 88 ? -18.511 -3.011 11.185 1.00 95.69 88 SER A CA 1
ATOM 688 C C . SER A 1 88 ? -17.970 -1.898 10.280 1.00 95.69 88 SER A C 1
ATOM 690 O O . SER A 1 88 ? -17.723 -2.144 9.100 1.00 95.69 88 SER A O 1
ATOM 692 N N . GLU A 1 89 ? -17.810 -0.680 10.802 1.00 96.12 89 GLU A N 1
ATOM 693 C CA . GLU A 1 89 ? -17.306 0.459 10.031 1.00 96.12 89 GLU A CA 1
ATOM 694 C C . GLU A 1 89 ? -15.792 0.333 9.831 1.00 96.12 89 GLU A C 1
ATOM 696 O O . GLU A 1 89 ? -15.291 0.413 8.706 1.00 96.12 89 GLU A O 1
ATOM 701 N N . GLN A 1 90 ? -15.068 0.008 10.900 1.00 97.88 90 GLN A N 1
ATOM 702 C CA . GLN A 1 90 ? -13.644 -0.304 10.858 1.00 97.88 90 GLN A CA 1
ATOM 703 C C . GLN A 1 90 ? -13.359 -1.491 9.928 1.00 97.88 90 GLN A C 1
ATOM 705 O O . GLN A 1 90 ? -12.455 -1.427 9.093 1.00 97.88 90 GLN A O 1
ATOM 710 N N . GLN A 1 91 ? -14.169 -2.548 10.000 1.00 97.75 91 GLN A N 1
ATOM 711 C CA . GLN A 1 91 ? -14.056 -3.715 9.128 1.00 97.75 91 GLN A CA 1
ATOM 712 C C . GLN A 1 91 ? -14.205 -3.337 7.650 1.00 97.75 91 GLN A C 1
ATOM 714 O O . GLN A 1 91 ? -13.463 -3.849 6.810 1.00 97.75 91 GLN A O 1
ATOM 719 N N . ALA A 1 92 ? -15.115 -2.417 7.310 1.00 98.19 92 ALA A N 1
ATOM 720 C CA . ALA A 1 92 ? -15.264 -1.939 5.938 1.00 98.19 92 ALA A CA 1
ATOM 721 C C . ALA A 1 92 ? -13.988 -1.238 5.437 1.00 98.19 92 ALA A C 1
ATOM 723 O O . ALA A 1 92 ? -13.557 -1.477 4.308 1.00 98.19 92 ALA A O 1
ATOM 724 N N . HIS A 1 93 ? -13.338 -0.427 6.276 1.00 98.50 93 HIS A N 1
ATOM 725 C CA . HIS A 1 93 ? -12.053 0.191 5.937 1.00 98.50 93 HIS A CA 1
ATOM 726 C C . HIS A 1 93 ? -10.922 -0.831 5.797 1.00 98.50 93 HIS A C 1
ATOM 728 O O . HIS A 1 93 ? -10.145 -0.752 4.846 1.00 98.50 93 HIS A O 1
ATOM 734 N N . VAL A 1 94 ? -10.851 -1.823 6.687 1.00 98.44 94 VAL A N 1
ATOM 735 C CA . VAL A 1 94 ? -9.858 -2.905 6.599 1.00 98.44 94 VAL A CA 1
ATOM 736 C C . VAL A 1 94 ? -10.014 -3.695 5.295 1.00 98.44 94 VAL A C 1
ATOM 738 O O . VAL A 1 94 ? -9.024 -3.950 4.610 1.00 98.44 94 VAL A O 1
ATOM 741 N N . ILE A 1 95 ? -11.248 -4.024 4.898 1.00 98.50 95 ILE A N 1
ATOM 742 C CA . ILE A 1 95 ? -11.533 -4.700 3.622 1.00 98.50 95 ILE A CA 1
ATOM 743 C C . ILE A 1 95 ? -11.087 -3.837 2.436 1.00 98.50 95 ILE A C 1
ATOM 745 O O . ILE A 1 95 ? -10.409 -4.335 1.541 1.00 98.50 95 ILE A O 1
ATOM 749 N N . ARG A 1 96 ? -11.377 -2.529 2.452 1.00 98.56 96 ARG A N 1
ATOM 750 C CA . ARG A 1 96 ? -10.939 -1.608 1.389 1.00 98.56 96 ARG A CA 1
ATOM 751 C C . ARG A 1 96 ? -9.419 -1.545 1.253 1.00 98.56 96 ARG A C 1
ATOM 753 O O . ARG A 1 96 ? -8.924 -1.500 0.125 1.00 98.56 96 ARG A O 1
ATOM 760 N N . ILE A 1 97 ? -8.685 -1.571 2.368 1.00 98.81 97 ILE A N 1
ATOM 761 C CA . ILE A 1 97 ? -7.216 -1.641 2.360 1.00 98.81 97 ILE A CA 1
ATOM 762 C C . ILE A 1 97 ? -6.756 -2.940 1.693 1.00 98.81 97 ILE A C 1
ATOM 764 O O . ILE A 1 97 ? -5.894 -2.898 0.815 1.00 98.81 97 ILE A O 1
ATOM 768 N N . LEU A 1 98 ? -7.335 -4.083 2.067 1.00 98.75 98 LEU A N 1
ATOM 769 C CA . LEU A 1 98 ? -6.965 -5.390 1.517 1.00 98.75 98 LEU A CA 1
ATOM 770 C C . LEU A 1 98 ? -7.226 -5.482 0.011 1.00 98.75 98 LEU A C 1
ATOM 772 O O . LEU A 1 98 ? -6.312 -5.824 -0.742 1.00 98.75 98 LEU A O 1
ATOM 776 N N . ASP A 1 99 ? -8.429 -5.115 -0.430 1.00 98.56 99 ASP A N 1
ATOM 777 C CA . ASP A 1 99 ? -8.823 -5.168 -1.840 1.00 98.56 99 ASP A CA 1
ATOM 778 C C . ASP A 1 99 ? -7.947 -4.243 -2.696 1.00 98.56 99 ASP A C 1
ATOM 780 O O . ASP A 1 99 ? -7.448 -4.636 -3.754 1.00 98.56 99 ASP A O 1
ATOM 784 N N . SER A 1 100 ? -7.682 -3.030 -2.203 1.00 98.50 100 SER A N 1
ATOM 785 C CA . SER A 1 100 ? -6.828 -2.061 -2.898 1.00 98.50 100 SER A CA 1
ATOM 786 C C . SER A 1 100 ? -5.372 -2.517 -2.945 1.00 98.50 100 SER A C 1
ATOM 788 O O . SER A 1 100 ? -4.714 -2.363 -3.970 1.00 98.50 100 SER A O 1
ATOM 790 N N . THR A 1 101 ? -4.870 -3.144 -1.878 1.00 98.56 101 THR A N 1
ATOM 791 C CA . THR A 1 101 ? -3.508 -3.698 -1.847 1.00 98.56 101 THR A CA 1
ATOM 792 C C . THR A 1 101 ? -3.360 -4.862 -2.823 1.00 98.56 101 THR A C 1
ATOM 794 O O . THR A 1 101 ? -2.345 -4.963 -3.515 1.00 98.56 101 THR A O 1
ATOM 797 N N . ALA A 1 102 ? -4.375 -5.724 -2.925 1.00 98.12 102 ALA A N 1
ATOM 798 C CA . ALA A 1 102 ? -4.397 -6.818 -3.888 1.00 98.12 102 ALA A CA 1
ATOM 799 C C . ALA A 1 102 ? -4.401 -6.295 -5.333 1.00 98.12 102 ALA A C 1
ATOM 801 O O . ALA A 1 102 ? -3.601 -6.747 -6.155 1.00 98.12 102 ALA A O 1
ATOM 802 N N . ALA A 1 103 ? -5.239 -5.298 -5.632 1.00 97.94 103 ALA A N 1
ATOM 803 C CA . ALA A 1 103 ? -5.269 -4.658 -6.944 1.00 97.94 103 ALA A CA 1
ATOM 804 C C . ALA A 1 103 ? -3.932 -3.977 -7.283 1.00 97.94 103 ALA A C 1
ATOM 806 O O . ALA A 1 103 ? -3.404 -4.146 -8.385 1.00 97.94 103 ALA A O 1
ATOM 807 N N . LEU A 1 104 ? -3.343 -3.263 -6.319 1.00 97.06 104 LEU A N 1
ATOM 808 C CA . LEU A 1 104 ? -2.062 -2.584 -6.487 1.00 97.06 104 LEU A CA 1
ATOM 809 C C . LEU A 1 104 ? -0.928 -3.572 -6.775 1.00 97.06 104 LEU A C 1
ATOM 811 O O . LEU A 1 104 ? -0.103 -3.321 -7.650 1.00 97.06 104 LEU A O 1
ATOM 815 N N . ARG A 1 105 ? -0.929 -4.733 -6.113 1.00 97.62 105 ARG A N 1
ATOM 816 C CA . ARG A 1 105 ? 0.061 -5.791 -6.344 1.00 97.62 105 ARG A CA 1
ATOM 817 C C . ARG A 1 105 ? 0.026 -6.317 -7.778 1.00 97.62 105 ARG A C 1
ATOM 819 O O . ARG A 1 105 ? 1.075 -6.410 -8.405 1.00 97.62 105 ARG A O 1
ATOM 826 N N . VAL A 1 106 ? -1.164 -6.565 -8.328 1.00 97.56 106 VAL A N 1
ATOM 827 C CA . VAL A 1 106 ? -1.323 -6.990 -9.732 1.00 97.56 106 VAL A CA 1
ATOM 828 C C . VAL A 1 106 ? -0.769 -5.939 -10.700 1.00 97.56 106 VAL A C 1
ATOM 830 O O . VAL A 1 106 ? -0.092 -6.273 -11.673 1.00 97.56 106 VAL A O 1
ATOM 833 N N . LEU A 1 107 ? -1.026 -4.655 -10.440 1.00 96.88 107 LEU A N 1
ATOM 834 C CA . LEU A 1 107 ? -0.510 -3.569 -11.278 1.00 96.88 107 LEU A CA 1
ATOM 835 C C . LEU A 1 107 ? 1.013 -3.454 -11.207 1.00 96.88 107 LEU A C 1
ATOM 837 O O . LEU A 1 107 ? 1.661 -3.290 -12.242 1.00 96.88 107 LEU A O 1
ATOM 841 N N . VAL A 1 108 ? 1.580 -3.563 -10.006 1.00 96.69 108 VAL A N 1
ATOM 842 C CA . VAL A 1 108 ? 3.030 -3.554 -9.790 1.00 96.69 108 VAL A CA 1
ATOM 843 C C . VAL A 1 108 ? 3.690 -4.722 -10.513 1.00 96.69 108 VAL A C 1
ATOM 845 O O . VAL A 1 108 ? 4.656 -4.503 -11.243 1.00 96.69 108 VAL A O 1
ATOM 848 N N . ASP A 1 109 ? 3.135 -5.930 -10.409 1.00 96.94 109 ASP A N 1
ATOM 849 C CA . ASP A 1 109 ? 3.654 -7.110 -11.106 1.00 96.94 109 ASP A CA 1
ATOM 850 C C . ASP A 1 109 ? 3.668 -6.899 -12.631 1.00 96.94 109 ASP A C 1
ATOM 852 O O . ASP A 1 109 ? 4.669 -7.185 -13.297 1.00 96.94 109 ASP A O 1
ATOM 856 N N . HIS A 1 110 ? 2.606 -6.308 -13.194 1.00 96.56 110 HIS A N 1
ATOM 857 C CA . HIS A 1 110 ? 2.555 -5.959 -14.617 1.00 96.56 110 HIS A CA 1
ATOM 858 C C . HIS A 1 110 ? 3.596 -4.904 -15.021 1.00 96.56 110 HIS A C 1
ATOM 860 O O . HIS A 1 110 ? 4.207 -5.021 -16.086 1.00 96.56 110 HIS A O 1
ATOM 866 N N . LEU A 1 111 ? 3.810 -3.867 -14.210 1.00 95.19 111 LEU A N 1
ATOM 867 C CA . LEU A 1 111 ? 4.804 -2.824 -14.495 1.00 95.19 111 LEU A CA 1
ATOM 868 C C . LEU A 1 111 ? 6.230 -3.370 -14.426 1.00 95.19 111 LEU A C 1
ATOM 870 O O . LEU A 1 111 ? 7.043 -3.110 -15.314 1.00 95.19 111 LEU A O 1
ATOM 874 N N . VAL A 1 112 ? 6.515 -4.182 -13.411 1.00 95.81 112 VAL A N 1
ATOM 875 C CA . VAL A 1 112 ? 7.800 -4.861 -13.234 1.00 95.81 112 VAL A CA 1
ATOM 876 C C . VAL A 1 112 ? 8.089 -5.794 -14.409 1.00 95.81 112 VAL A C 1
ATOM 878 O O . VAL A 1 112 ? 9.215 -5.799 -14.912 1.00 95.81 112 VAL A O 1
ATOM 881 N N . ALA A 1 113 ? 7.091 -6.547 -14.883 1.00 96.50 113 ALA A N 1
ATOM 882 C CA . ALA A 1 113 ? 7.227 -7.399 -16.061 1.00 96.50 113 ALA A CA 1
ATOM 883 C C . ALA A 1 113 ? 7.572 -6.583 -17.318 1.00 96.50 113 ALA A C 1
ATOM 885 O O . ALA A 1 113 ? 8.566 -6.875 -17.983 1.00 96.50 113 ALA A O 1
ATOM 886 N N . LYS A 1 114 ? 6.836 -5.494 -17.584 1.00 96.25 114 LYS A N 1
ATOM 887 C CA . LYS A 1 114 ? 7.110 -4.592 -18.717 1.00 96.25 114 LYS A CA 1
ATOM 888 C C . LYS A 1 114 ? 8.511 -3.982 -18.662 1.00 96.25 114 LYS A C 1
ATOM 890 O O . LYS A 1 114 ? 9.193 -3.934 -19.681 1.00 96.25 114 LYS A O 1
ATOM 895 N N . ALA A 1 115 ? 8.958 -3.546 -17.484 1.00 95.69 115 ALA A N 1
ATOM 896 C CA . ALA A 1 115 ? 10.302 -3.000 -17.302 1.00 95.69 115 ALA A CA 1
ATOM 897 C C . ALA A 1 115 ? 11.397 -4.040 -17.599 1.00 95.69 115 ALA A C 1
ATOM 899 O O . ALA A 1 115 ? 12.392 -3.726 -18.250 1.00 95.69 115 ALA A O 1
ATOM 900 N N . ARG A 1 116 ? 11.203 -5.299 -17.182 1.00 94.94 116 ARG A N 1
ATOM 901 C CA . ARG A 1 116 ? 12.128 -6.400 -17.513 1.00 94.94 116 ARG A CA 1
ATOM 902 C C . ARG A 1 116 ? 12.179 -6.667 -19.017 1.00 94.94 116 ARG A C 1
ATOM 904 O O . ARG A 1 116 ? 13.263 -6.819 -19.570 1.00 94.94 116 ARG A O 1
ATOM 911 N N . GLU A 1 117 ? 11.026 -6.706 -19.679 1.00 96.81 117 GLU A N 1
ATOM 912 C CA . GLU A 1 117 ? 10.956 -6.902 -21.131 1.00 96.81 117 GLU A CA 1
ATOM 913 C C . GLU A 1 117 ? 11.630 -5.770 -21.910 1.00 96.81 117 GLU A C 1
ATOM 915 O O . GLU A 1 117 ? 12.312 -6.035 -22.898 1.00 96.81 117 GLU A O 1
ATOM 920 N N . ALA A 1 118 ? 11.446 -4.519 -21.477 1.00 95.25 118 ALA A N 1
ATOM 921 C CA . ALA A 1 118 ? 12.078 -3.358 -22.094 1.00 95.25 118 ALA A CA 1
ATOM 922 C C . ALA A 1 118 ? 13.606 -3.422 -21.967 1.00 95.25 118 ALA A C 1
ATOM 924 O O . ALA A 1 118 ? 14.302 -3.317 -22.973 1.00 95.25 118 ALA A O 1
ATOM 925 N N . ALA A 1 119 ? 14.122 -3.697 -20.764 1.00 92.56 119 ALA A N 1
ATOM 926 C CA . ALA A 1 119 ? 15.559 -3.825 -20.524 1.00 92.56 119 ALA A CA 1
ATOM 927 C C . ALA A 1 119 ? 16.210 -4.916 -21.398 1.00 92.56 119 ALA A C 1
ATOM 929 O O . ALA A 1 119 ? 17.288 -4.702 -21.943 1.00 92.56 119 ALA A O 1
ATOM 930 N N . ASN A 1 120 ? 15.528 -6.049 -21.601 1.00 92.25 120 ASN A N 1
ATOM 931 C CA . ASN A 1 120 ? 16.023 -7.141 -22.448 1.00 92.25 120 ASN A CA 1
ATOM 932 C C . ASN A 1 120 ? 16.040 -6.809 -23.950 1.00 92.25 120 ASN A C 1
ATOM 934 O O . ASN A 1 120 ? 16.763 -7.456 -24.696 1.00 92.25 120 ASN A O 1
ATOM 938 N N . LYS A 1 121 ? 15.216 -5.860 -24.413 1.00 88.88 121 LYS A N 1
ATOM 939 C CA . LYS A 1 121 ? 15.171 -5.429 -25.824 1.00 88.88 121 LYS A CA 1
ATOM 940 C C . LYS A 1 121 ? 16.191 -4.334 -26.145 1.00 88.88 121 LYS A C 1
ATOM 942 O O . LYS A 1 121 ? 16.435 -4.070 -27.318 1.00 88.88 121 LYS A O 1
ATOM 947 N N . SER A 1 122 ? 16.720 -3.666 -25.122 1.00 76.75 122 SER A N 1
ATOM 948 C CA . SER A 1 122 ? 17.659 -2.547 -25.250 1.00 76.75 122 SER A CA 1
ATOM 949 C C . SER A 1 122 ? 19.133 -2.947 -25.110 1.00 76.75 122 SER A C 1
ATOM 951 O O . SER A 1 122 ? 19.990 -2.090 -25.321 1.00 76.75 122 SER A O 1
ATOM 953 N N . GLY A 1 123 ? 19.422 -4.200 -24.740 1.00 63.31 123 GLY A N 1
ATOM 954 C CA . GLY A 1 123 ? 20.769 -4.788 -24.708 1.00 63.31 123 GLY A CA 1
ATOM 955 C C . GLY A 1 123 ? 21.020 -5.688 -25.906 1.00 63.31 123 GLY A C 1
ATOM 956 O O . GLY A 1 123 ? 22.173 -5.688 -26.385 1.00 63.31 123 GLY A O 1
#

pLDDT: mean 95.48, std 5.84, range [55.22, 98.81]

Secondary structure (DSSP, 8-state):
--HHHHHHHHHHHHHHHHHTS---HHHHHHHHHHHHHHHHHHHHHHHHHHS-GGG--HHHHHHHHTTHHHHHHHHHHHHTTBTB---HHHHHHHHHHHHHHHHHHHHHHHHHHHHHHHHHHH-

Foldseek 3Di:
DDPLVVLLVLLQVLLVVLCVDDDDPVLVVLSVLLNVLSVQLVVLVVVLVVDDLLPQDPVSLVSNLVSLVSQQVSLVCQLVQVVHHDDPSNNVSSVSSNVSSVVSNVVSVVSSVSSVVNNVVVD

Radius of gyration: 15.88 Å; chains: 1; bounding box: 39×22×47 Å

Sequence (123 aa):
MNTLGYYIDIIIESAQALLHSTLTEKQTQFVKTIIANAERFIHIATEFESLPLEKVSADLRHELGNPLTPIYGYAELLKVGMMGDVDSEQQAHVIRILDSTAALRVLVDHLVAKAREAANKSG